Protein AF-X1IXS3-F1 (afdb_monomer_lite)

Foldseek 3Di:
DPDDDAFEAEAEDQCVDPDPVNLVVQLVVCVVVVHQWYWYFHDDPPDPPDDRQWTWIQGPPPRDTDTDDD

InterPro domains:
  IPR004821 Cytidyltransferase-like domain [PF01467] (10-40)
  IPR014729 Rossmann-like alpha/beta/alpha sandwich fold [G3DSA:3.40.50.620] (3-53)

pLDDT: mean 71.08, std 18.15, range [36.22, 95.69]

Sequence (70 aa):
MSGKTFKLGIMGGTFNPIHQGHLVAAEFIRDEFKLDEVLFFQLENSFPSIRFTDSFYFQGRDRKMFITSR

Radius of gyration: 13.36 Å; chains: 1; bounding box: 38×29×32 Å

Structure (mmCIF, N/CA/C/O backbone):
data_AF-X1IXS3-F1
#
_entry.id   AF-X1IXS3-F1
#
loop_
_atom_site.group_PDB
_atom_site.id
_atom_site.type_symbol
_atom_site.label_atom_id
_atom_site.label_alt_id
_atom_site.label_comp_id
_atom_site.label_asym_id
_atom_site.label_entity_id
_atom_site.label_seq_id
_atom_site.pdbx_PDB_ins_code
_atom_site.Cartn_x
_atom_site.Cartn_y
_atom_site.Cartn_z
_atom_site.occupancy
_atom_site.B_iso_or_equiv
_atom_site.auth_seq_id
_atom_site.auth_comp_id
_atom_site.auth_asym_id
_atom_site.auth_atom_id
_atom_site.pdbx_PDB_model_num
ATOM 1 N N . MET A 1 1 ? -22.204 6.290 17.974 1.00 53.38 1 MET A N 1
ATOM 2 C CA . MET A 1 1 ? -21.786 5.532 16.774 1.00 53.38 1 MET A CA 1
ATOM 3 C C . MET A 1 1 ? -20.306 5.234 16.935 1.00 53.38 1 MET A C 1
ATOM 5 O O . MET A 1 1 ? -19.537 6.180 17.017 1.00 53.38 1 MET A O 1
ATOM 9 N N . SER A 1 2 ? -19.914 3.969 17.100 1.00 65.12 2 SER A N 1
ATOM 10 C CA . SER A 1 2 ? -18.489 3.609 17.120 1.00 65.12 2 SER A CA 1
ATOM 11 C C . SER A 1 2 ? -17.919 3.884 15.726 1.00 65.12 2 SER A C 1
ATOM 13 O O . SER A 1 2 ? -18.442 3.351 14.747 1.00 65.12 2 SER A O 1
ATOM 15 N N . GLY A 1 3 ? -16.945 4.789 15.611 1.00 75.81 3 GLY A N 1
ATOM 16 C CA . GLY A 1 3 ? -16.322 5.112 14.328 1.00 75.81 3 GLY A CA 1
ATOM 17 C C . GLY A 1 3 ? -15.577 3.890 13.796 1.00 75.81 3 GLY A C 1
ATOM 18 O O . GLY A 1 3 ? -14.756 3.314 14.507 1.00 75.81 3 GLY A O 1
ATOM 19 N N . LYS A 1 4 ? -15.867 3.468 12.562 1.00 80.19 4 LYS A N 1
ATOM 20 C CA . LYS A 1 4 ? -15.136 2.367 11.926 1.00 80.19 4 LYS A CA 1
ATOM 21 C C . LYS A 1 4 ? -13.677 2.796 11.732 1.00 80.19 4 LYS A C 1
ATOM 23 O O . LYS A 1 4 ? -13.423 3.819 11.103 1.00 80.19 4 LYS A O 1
ATOM 28 N N . THR A 1 5 ? -12.727 2.017 12.247 1.00 89.75 5 THR A N 1
ATOM 29 C CA . THR A 1 5 ? -11.301 2.217 11.963 1.00 89.75 5 THR A CA 1
ATOM 30 C C . THR A 1 5 ? -11.043 1.967 10.482 1.00 89.75 5 THR A C 1
ATOM 32 O O . THR A 1 5 ? -11.327 0.876 9.987 1.00 89.75 5 THR A O 1
ATOM 35 N N . PHE A 1 6 ? -10.516 2.975 9.792 1.00 89.12 6 PHE A N 1
ATOM 36 C CA . PHE A 1 6 ? -10.121 2.875 8.392 1.00 89.12 6 PHE A CA 1
ATOM 37 C C . PHE A 1 6 ? -8.752 2.199 8.278 1.00 89.12 6 PHE A C 1
ATOM 39 O O . PHE A 1 6 ? -7.794 2.621 8.930 1.00 89.12 6 PHE A O 1
ATOM 46 N N . LYS A 1 7 ? -8.660 1.146 7.466 1.00 91.56 7 LYS A N 1
ATOM 47 C CA . LYS A 1 7 ? -7.433 0.372 7.254 1.00 91.56 7 LYS A CA 1
ATOM 48 C C . LYS A 1 7 ? -6.842 0.685 5.881 1.00 91.56 7 LYS A C 1
ATOM 50 O O . LYS A 1 7 ? -7.370 0.236 4.866 1.00 91.56 7 LYS A O 1
ATOM 55 N N . LEU A 1 8 ? -5.734 1.422 5.864 1.00 89.88 8 LEU A N 1
ATOM 56 C CA . LEU A 1 8 ? -4.993 1.775 4.652 1.00 89.88 8 LEU A CA 1
ATOM 57 C C . LEU A 1 8 ? -3.759 0.879 4.493 1.00 89.88 8 LEU A C 1
ATOM 59 O O . LEU A 1 8 ? -2.940 0.798 5.407 1.00 89.88 8 LEU A O 1
ATOM 63 N N . GLY A 1 9 ? -3.604 0.242 3.333 1.00 90.19 9 GLY A N 1
ATOM 64 C CA . GLY A 1 9 ? -2.344 -0.388 2.928 1.00 90.19 9 GLY A CA 1
ATOM 65 C C . GLY A 1 9 ? -1.482 0.564 2.112 1.00 90.19 9 GLY A C 1
ATOM 66 O O . GLY A 1 9 ? -2.005 1.347 1.325 1.00 90.19 9 GLY A O 1
ATOM 67 N N . ILE A 1 10 ? -0.162 0.471 2.262 1.00 89.50 10 ILE A N 1
ATOM 68 C CA . ILE A 1 10 ? 0.798 1.216 1.442 1.00 89.50 10 ILE A CA 1
ATOM 69 C C . ILE A 1 10 ? 1.631 0.202 0.664 1.00 89.50 10 ILE A C 1
ATOM 71 O O . ILE A 1 10 ? 2.317 -0.628 1.258 1.00 89.50 10 ILE A O 1
ATOM 75 N N . MET A 1 11 ? 1.572 0.270 -0.662 1.00 87.06 11 MET A N 1
ATOM 76 C CA . MET A 1 11 ? 2.421 -0.509 -1.556 1.00 87.06 11 MET A CA 1
ATOM 77 C C . MET A 1 11 ? 3.502 0.398 -2.129 1.00 87.06 11 MET A C 1
ATOM 79 O O . MET A 1 11 ? 3.210 1.287 -2.922 1.00 87.06 11 MET A O 1
ATOM 83 N N . GLY A 1 12 ? 4.748 0.173 -1.713 1.00 84.31 12 GLY A N 1
ATOM 84 C CA . GLY A 1 12 ? 5.925 0.860 -2.242 1.00 84.31 12 GLY A CA 1
ATOM 85 C C . GLY A 1 12 ? 6.576 0.084 -3.388 1.00 84.31 12 GLY A C 1
ATOM 86 O O . GLY A 1 12 ? 6.602 -1.146 -3.365 1.00 84.31 12 GLY A O 1
ATOM 87 N N . GLY A 1 13 ? 7.119 0.793 -4.376 1.00 82.62 13 GLY A N 1
ATOM 88 C CA . GLY A 1 13 ? 7.791 0.186 -5.524 1.00 82.62 13 GLY A CA 1
ATOM 89 C C . GLY A 1 13 ? 8.174 1.217 -6.582 1.00 82.62 13 GLY A C 1
ATOM 90 O O . GLY A 1 13 ? 7.790 2.378 -6.499 1.00 82.62 13 GLY A O 1
ATOM 91 N N . THR A 1 14 ? 8.936 0.801 -7.592 1.00 79.56 14 THR A N 1
ATOM 92 C CA . THR A 1 14 ? 9.270 1.673 -8.731 1.00 79.56 14 THR A CA 1
ATOM 93 C C . THR A 1 14 ? 8.089 1.873 -9.679 1.00 79.56 14 THR A C 1
ATOM 95 O O . THR A 1 14 ? 8.088 2.853 -10.406 1.00 79.56 14 THR A O 1
ATOM 98 N N . PHE A 1 15 ? 7.119 0.944 -9.680 1.00 75.50 15 PHE A N 1
ATOM 99 C CA . PHE A 1 15 ? 5.869 0.940 -10.459 1.00 75.50 15 PHE A CA 1
ATOM 100 C C . PHE A 1 15 ? 5.958 1.615 -11.839 1.00 75.50 15 PHE A C 1
ATOM 102 O O . PHE A 1 15 ? 5.106 2.421 -12.198 1.00 75.50 15 PHE A O 1
ATOM 109 N N . ASN A 1 16 ? 6.979 1.253 -12.617 1.00 66.38 16 ASN A N 1
ATOM 110 C CA . ASN A 1 16 ? 7.381 1.968 -13.823 1.00 66.38 16 ASN A CA 1
ATOM 111 C C . ASN A 1 16 ? 6.908 1.229 -15.101 1.00 66.38 16 ASN A C 1
ATOM 113 O O . ASN A 1 16 ? 7.671 0.403 -15.609 1.00 66.38 16 ASN A O 1
ATOM 117 N N . PRO A 1 17 ? 5.695 1.464 -15.660 1.00 79.88 17 PRO A N 1
ATOM 118 C CA . PRO A 1 17 ? 4.498 2.137 -15.129 1.00 79.88 17 PRO A CA 1
ATOM 119 C C . PRO A 1 17 ? 3.548 1.175 -14.370 1.00 79.88 17 PRO A C 1
ATOM 121 O O . PRO A 1 17 ? 3.707 -0.051 -14.386 1.00 79.88 17 PRO A O 1
ATOM 124 N N . ILE A 1 18 ? 2.496 1.705 -13.732 1.00 77.31 18 ILE A N 1
ATOM 125 C CA . ILE A 1 18 ? 1.430 0.871 -13.155 1.00 77.31 18 ILE A CA 1
ATOM 126 C C . ILE A 1 18 ? 0.712 0.107 -14.282 1.00 77.31 18 ILE A C 1
ATOM 128 O O . ILE A 1 18 ? 0.217 0.700 -15.236 1.00 77.31 18 ILE A O 1
ATOM 132 N N . HIS A 1 19 ? 0.632 -1.221 -14.160 1.00 81.81 19 HIS A N 1
ATOM 133 C CA . HIS A 1 19 ? -0.059 -2.109 -15.097 1.00 81.81 19 HIS A CA 1
ATOM 134 C C . HIS A 1 19 ? -0.893 -3.145 -14.323 1.00 81.81 19 HIS A C 1
ATOM 136 O O . HIS A 1 19 ? -0.885 -3.172 -13.091 1.00 81.81 19 HIS A O 1
ATOM 142 N N . GLN A 1 20 ? -1.605 -4.028 -15.031 1.00 80.88 20 GLN A N 1
ATOM 143 C CA . GLN A 1 20 ? -2.547 -4.981 -14.423 1.00 80.88 20 GLN A CA 1
ATOM 144 C C . GLN A 1 20 ? -1.938 -5.853 -13.316 1.00 80.88 20 GLN A C 1
ATOM 146 O O . GLN A 1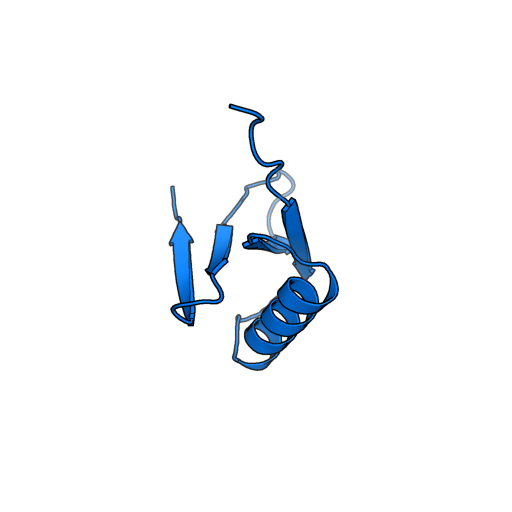 20 ? -2.627 -6.158 -12.349 1.00 80.88 20 GLN A O 1
ATOM 151 N N . GLY A 1 21 ? -0.655 -6.212 -13.411 1.00 85.56 21 GLY A N 1
ATOM 152 C CA . GLY A 1 21 ? 0.019 -7.011 -12.385 1.00 85.56 21 GLY A CA 1
ATOM 153 C C . GLY A 1 21 ? 0.058 -6.299 -11.031 1.00 85.56 21 GLY A C 1
ATOM 154 O O . GLY A 1 21 ? -0.270 -6.897 -10.011 1.00 85.56 21 GLY A O 1
ATOM 155 N N . HIS A 1 22 ? 0.357 -4.998 -11.029 1.00 86.69 22 HIS A N 1
ATOM 156 C CA . HIS A 1 22 ? 0.340 -4.178 -9.816 1.00 86.69 22 HIS A CA 1
ATOM 157 C C . HIS A 1 22 ? -1.074 -4.040 -9.235 1.00 86.69 22 HIS A C 1
ATOM 159 O O . HIS A 1 22 ? -1.248 -4.107 -8.020 1.00 86.69 22 HIS A O 1
ATOM 165 N N . LEU A 1 23 ? -2.092 -3.905 -10.093 1.00 84.69 23 LEU A N 1
ATOM 166 C CA . LEU A 1 23 ? -3.491 -3.810 -9.661 1.00 84.69 23 LEU A CA 1
ATOM 167 C C . LEU A 1 23 ? -3.987 -5.116 -9.029 1.00 84.69 23 LEU A C 1
ATOM 169 O O . LEU A 1 23 ? -4.631 -5.082 -7.985 1.00 84.69 23 LEU A O 1
ATOM 173 N N . VAL A 1 24 ? -3.644 -6.263 -9.622 1.00 88.44 24 VAL A N 1
ATOM 174 C CA . VAL A 1 24 ? -3.969 -7.589 -9.072 1.00 88.44 24 VAL A CA 1
ATOM 175 C C . VAL A 1 24 ? -3.262 -7.811 -7.735 1.00 88.44 24 VAL A C 1
ATOM 177 O O . VAL A 1 24 ? -3.880 -8.298 -6.793 1.00 88.44 24 VAL A O 1
ATOM 180 N N . ALA A 1 25 ? -1.996 -7.406 -7.611 1.00 88.88 25 ALA A N 1
ATOM 181 C CA . ALA A 1 25 ? -1.271 -7.494 -6.346 1.00 88.88 25 ALA A CA 1
ATOM 182 C C . ALA A 1 25 ? -1.915 -6.624 -5.248 1.00 88.88 25 ALA A C 1
ATOM 184 O O . ALA A 1 25 ? -2.088 -7.084 -4.119 1.00 88.88 25 ALA A O 1
ATOM 185 N N . ALA A 1 26 ? -2.332 -5.398 -5.578 1.00 87.38 26 ALA A N 1
ATOM 186 C CA . ALA A 1 26 ? -3.045 -4.526 -4.645 1.00 87.38 26 ALA A CA 1
ATOM 187 C C . ALA A 1 26 ? -4.430 -5.062 -4.266 1.00 87.38 26 ALA A C 1
ATOM 189 O O . ALA A 1 26 ? -4.836 -4.947 -3.111 1.00 87.38 26 ALA A O 1
ATOM 190 N N . GLU A 1 27 ? -5.148 -5.675 -5.208 1.00 86.81 27 GLU A N 1
ATOM 191 C CA . GLU A 1 27 ? -6.412 -6.361 -4.940 1.00 86.81 27 GLU A CA 1
ATOM 192 C C . GLU A 1 27 ? -6.236 -7.515 -3.957 1.00 86.81 27 GLU A C 1
ATOM 194 O O . GLU A 1 27 ? -6.971 -7.595 -2.971 1.00 86.81 27 GLU A O 1
ATOM 199 N N . PHE A 1 28 ? -5.239 -8.360 -4.210 1.00 91.88 28 PHE A N 1
ATOM 200 C CA . PHE A 1 28 ? -4.920 -9.502 -3.370 1.00 91.88 28 PHE A CA 1
ATOM 201 C C . PHE A 1 28 ? -4.587 -9.063 -1.940 1.00 91.88 28 PHE A C 1
ATOM 203 O O . PHE A 1 28 ? -5.204 -9.536 -0.993 1.00 91.88 28 PHE A O 1
ATOM 210 N N . ILE A 1 29 ? -3.684 -8.089 -1.775 1.00 91.94 29 ILE A N 1
ATOM 211 C C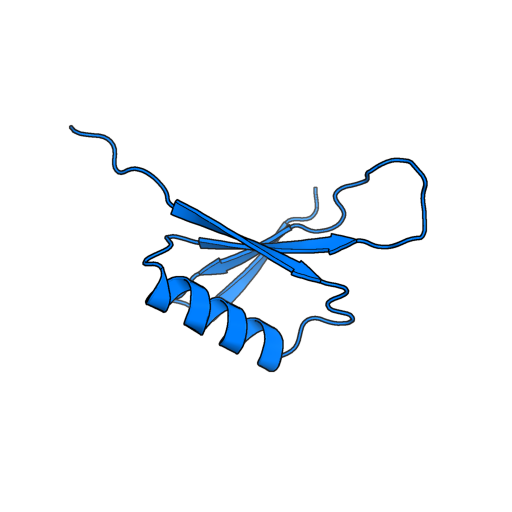A . ILE A 1 29 ? -3.298 -7.564 -0.455 1.00 91.94 29 ILE A CA 1
ATOM 212 C C . ILE A 1 29 ? -4.493 -6.904 0.245 1.00 91.94 29 ILE A C 1
ATOM 214 O O . ILE A 1 29 ? -4.698 -7.100 1.443 1.00 91.94 29 ILE A O 1
ATOM 218 N N . ARG A 1 30 ? -5.322 -6.141 -0.478 1.00 91.12 30 ARG A N 1
ATOM 219 C CA . ARG A 1 30 ? -6.519 -5.536 0.115 1.00 91.12 30 ARG A CA 1
ATOM 220 C C . ARG A 1 30 ? -7.456 -6.596 0.691 1.00 91.12 30 ARG A C 1
ATOM 222 O O . ARG A 1 30 ? -7.943 -6.412 1.807 1.00 91.12 30 ARG A O 1
ATOM 229 N N . ASP A 1 31 ? -7.732 -7.664 -0.058 1.00 90.56 31 ASP A N 1
ATOM 230 C CA . ASP A 1 31 ? -8.647 -8.709 0.403 1.00 90.56 31 ASP A CA 1
ATOM 231 C C . ASP A 1 31 ? -8.039 -9.566 1.518 1.00 90.56 31 ASP A C 1
ATOM 233 O O . ASP A 1 31 ? -8.708 -9.814 2.524 1.00 90.56 31 ASP A O 1
ATOM 237 N N . GLU A 1 32 ? -6.764 -9.934 1.401 1.00 95.69 32 GLU A N 1
ATOM 238 C CA . GLU A 1 32 ? -6.054 -10.736 2.401 1.00 95.69 32 GLU A CA 1
ATOM 239 C C . GLU A 1 32 ? -6.014 -10.027 3.764 1.00 95.69 32 GLU A C 1
ATOM 241 O O . GLU A 1 32 ? -6.335 -10.610 4.799 1.00 95.69 32 GLU A O 1
ATOM 246 N N . PHE A 1 33 ? -5.726 -8.721 3.773 1.00 93.62 33 PHE A N 1
ATOM 247 C CA . PHE A 1 33 ? -5.590 -7.938 5.007 1.00 93.62 33 PHE A CA 1
ATOM 248 C C . PHE A 1 33 ? -6.857 -7.164 5.410 1.00 93.62 33 PHE A C 1
ATOM 250 O O . PHE A 1 33 ? -6.846 -6.415 6.394 1.00 93.62 33 PHE A O 1
ATOM 257 N N . LYS A 1 34 ? -7.970 -7.348 4.683 1.00 91.56 34 LYS A N 1
ATOM 258 C CA . LYS A 1 34 ? -9.251 -6.644 4.897 1.00 91.56 34 LYS A CA 1
ATOM 259 C C . LYS A 1 34 ? -9.072 -5.125 4.997 1.00 91.56 34 LYS A C 1
ATOM 261 O O . LYS A 1 34 ? -9.605 -4.487 5.909 1.00 91.56 34 LYS A O 1
ATOM 266 N N . LEU A 1 35 ? -8.291 -4.573 4.071 1.00 88.88 35 LEU A N 1
ATOM 267 C CA . LEU A 1 35 ? -8.039 -3.140 3.957 1.00 88.88 35 LEU A CA 1
ATOM 268 C C . LEU A 1 35 ? -9.224 -2.449 3.280 1.00 88.88 35 LEU A C 1
ATOM 270 O O . LEU A 1 35 ? -9.880 -3.023 2.408 1.00 88.88 35 LEU A O 1
ATOM 274 N N . ASP A 1 36 ? -9.490 -1.207 3.666 1.00 88.88 36 ASP A N 1
ATOM 275 C CA . ASP A 1 36 ? -10.479 -0.379 2.983 1.00 88.88 36 ASP A CA 1
ATOM 276 C C . ASP A 1 36 ? -9.901 0.140 1.653 1.00 88.88 36 ASP A C 1
ATOM 278 O O . ASP A 1 36 ? -10.597 0.122 0.635 1.00 88.88 36 ASP A O 1
ATOM 282 N N . GLU A 1 37 ? -8.614 0.515 1.637 1.00 86.31 37 GLU A N 1
ATOM 283 C CA . GLU A 1 37 ? -7.904 1.039 0.462 1.00 86.31 37 GLU A CA 1
ATOM 284 C C . GLU A 1 37 ? -6.418 0.644 0.441 1.00 86.31 37 GLU A C 1
ATOM 286 O O . GLU A 1 37 ? -5.822 0.316 1.471 1.00 86.31 37 GLU A O 1
ATOM 291 N N . VAL A 1 38 ? -5.816 0.702 -0.752 1.00 85.38 38 VAL A N 1
ATOM 292 C CA . VAL A 1 38 ? -4.371 0.552 -0.968 1.00 85.38 38 VAL A CA 1
ATOM 293 C C . VAL A 1 38 ? -3.852 1.772 -1.721 1.00 85.38 38 VAL A C 1
ATOM 295 O O . VAL A 1 38 ? -4.376 2.112 -2.785 1.00 85.38 38 VAL A O 1
ATOM 298 N N . LEU A 1 39 ? -2.827 2.404 -1.154 1.00 85.31 39 LEU A N 1
ATOM 299 C CA . LEU A 1 39 ? -2.094 3.529 -1.717 1.00 85.31 39 LEU A CA 1
ATOM 300 C C . LEU A 1 39 ? -0.809 3.024 -2.373 1.00 85.31 39 LEU A C 1
ATOM 302 O O . LEU A 1 39 ? 0.004 2.370 -1.717 1.00 85.31 39 LEU A O 1
ATOM 306 N N . PHE A 1 40 ? -0.596 3.365 -3.641 1.00 81.06 40 PHE A N 1
ATOM 307 C CA . PHE A 1 40 ? 0.699 3.151 -4.283 1.00 81.06 40 PHE A CA 1
ATOM 308 C C . PHE A 1 40 ? 1.627 4.323 -3.993 1.00 81.06 40 PHE A C 1
ATOM 310 O O . PHE A 1 40 ? 1.237 5.481 -4.127 1.00 81.06 40 PHE A O 1
ATOM 317 N N . PHE A 1 41 ? 2.865 4.005 -3.637 1.00 80.50 41 PHE A N 1
ATOM 318 C CA . PHE A 1 41 ? 3.922 4.972 -3.405 1.00 80.50 41 PHE A CA 1
ATOM 319 C C . PHE A 1 41 ? 5.105 4.677 -4.327 1.00 80.50 41 PHE A C 1
ATOM 321 O O . PHE A 1 41 ? 5.710 3.604 -4.254 1.00 80.50 41 PHE A O 1
ATOM 328 N N . GLN A 1 42 ? 5.418 5.635 -5.197 1.00 74.12 42 GLN A N 1
ATOM 329 C CA . GLN A 1 42 ? 6.546 5.575 -6.121 1.00 74.12 42 GLN A CA 1
ATOM 330 C C . GLN A 1 42 ? 7.676 6.464 -5.615 1.00 74.12 42 GLN A C 1
ATOM 332 O O . GLN A 1 42 ? 7.475 7.649 -5.362 1.00 74.12 42 GLN A O 1
ATOM 337 N N . LEU A 1 43 ? 8.871 5.891 -5.476 1.00 66.00 43 LEU A N 1
ATOM 338 C CA . LEU A 1 43 ? 10.088 6.660 -5.228 1.00 66.00 43 LEU A CA 1
ATOM 339 C C . LEU A 1 43 ? 10.764 6.930 -6.569 1.00 66.00 43 LEU A C 1
ATOM 341 O O . LEU A 1 43 ? 11.480 6.076 -7.093 1.00 66.00 43 LEU A O 1
ATOM 345 N N . GLU A 1 44 ? 10.527 8.111 -7.135 1.00 62.78 44 GLU A N 1
ATOM 346 C CA . GLU A 1 44 ? 11.351 8.607 -8.232 1.00 62.78 44 GLU A CA 1
ATOM 347 C C . GLU A 1 44 ? 12.655 9.180 -7.658 1.00 62.78 44 GLU A C 1
ATOM 349 O O . GLU A 1 44 ? 12.649 10.082 -6.821 1.00 62.78 44 GLU A O 1
ATOM 354 N N . ASN A 1 45 ? 13.796 8.661 -8.113 1.00 51.12 45 ASN A N 1
ATOM 355 C CA . ASN A 1 45 ? 15.124 9.037 -7.612 1.00 51.12 45 ASN A CA 1
ATOM 356 C C . ASN A 1 45 ? 15.659 10.380 -8.162 1.00 51.12 45 ASN A C 1
ATOM 358 O O . ASN A 1 45 ? 16.865 10.616 -8.114 1.00 51.12 45 ASN A O 1
ATOM 362 N N . SER A 1 46 ? 14.808 11.273 -8.676 1.00 49.06 46 SER A N 1
ATOM 363 C CA . SER A 1 46 ? 15.271 12.485 -9.371 1.00 49.06 46 SER A CA 1
ATOM 364 C C . SER A 1 46 ? 15.449 13.736 -8.493 1.00 49.06 46 SER A C 1
ATOM 366 O O . SER A 1 46 ? 15.999 14.712 -8.992 1.00 49.06 46 SER A O 1
ATOM 368 N N . PHE A 1 47 ? 15.066 13.767 -7.203 1.00 42.41 47 PHE A N 1
ATOM 369 C CA . PHE A 1 47 ? 15.283 14.963 -6.359 1.00 42.41 47 PHE A CA 1
ATOM 370 C C . PHE A 1 47 ? 15.509 14.659 -4.859 1.00 42.41 47 PHE A C 1
ATOM 372 O O . PHE A 1 47 ? 14.710 13.943 -4.260 1.00 42.41 47 PHE A O 1
ATOM 379 N N . PRO A 1 48 ? 16.506 15.287 -4.187 1.00 38.69 48 PRO A N 1
ATOM 380 C CA . PRO A 1 48 ? 16.743 15.178 -2.737 1.00 38.69 48 PRO A CA 1
ATOM 381 C C . PRO A 1 48 ? 15.754 15.997 -1.876 1.00 38.69 48 PRO A C 1
ATOM 383 O O . PRO A 1 48 ? 16.043 16.354 -0.738 1.00 38.69 48 PRO A O 1
ATOM 386 N N . SER A 1 49 ? 14.561 16.285 -2.392 1.00 36.22 49 SER A N 1
ATOM 387 C CA . SER A 1 49 ? 13.444 16.842 -1.630 1.00 36.22 49 SER A CA 1
ATOM 388 C C . SER A 1 49 ? 12.244 15.946 -1.887 1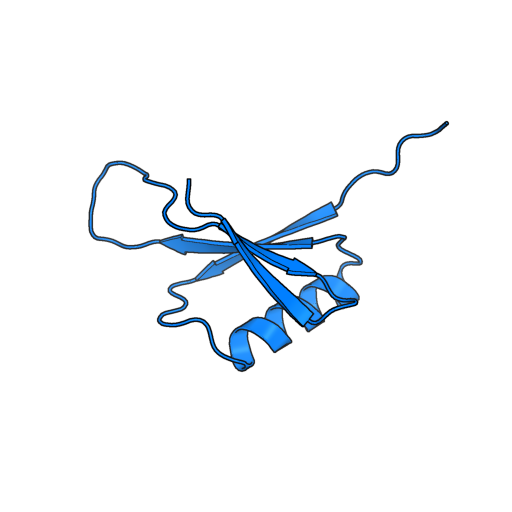.00 36.22 49 SER A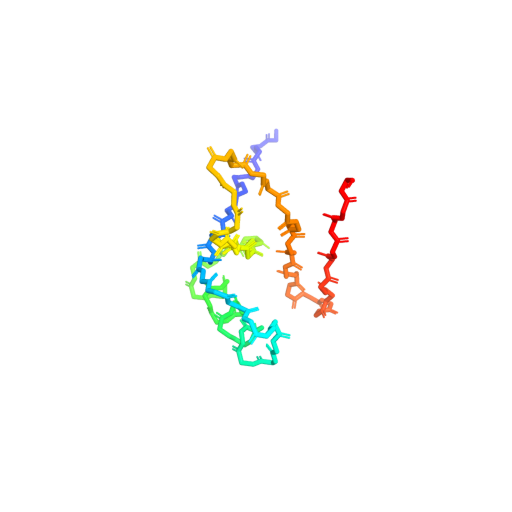 C 1
ATOM 390 O O . SER A 1 49 ? 11.773 15.907 -3.021 1.00 36.22 49 SER A O 1
ATOM 392 N N . ILE A 1 50 ? 11.782 15.219 -0.869 1.00 36.22 50 ILE A N 1
ATOM 393 C CA . ILE A 1 50 ? 10.610 14.335 -0.927 1.00 36.22 50 ILE A CA 1
ATOM 394 C C . ILE A 1 50 ? 9.435 15.124 -1.530 1.00 36.22 50 ILE A C 1
ATOM 396 O O . ILE A 1 50 ? 8.822 15.950 -0.855 1.00 36.22 50 ILE A O 1
ATOM 400 N N . ARG A 1 51 ? 9.146 14.917 -2.818 1.00 37.22 51 ARG A N 1
ATOM 401 C CA . ARG A 1 51 ? 7.924 15.391 -3.469 1.00 37.22 51 ARG A CA 1
ATOM 402 C C . ARG A 1 51 ? 7.046 14.166 -3.657 1.00 37.22 51 ARG A C 1
ATOM 404 O O . ARG A 1 51 ? 7.446 13.212 -4.309 1.00 37.22 51 ARG A O 1
ATOM 411 N N . PHE A 1 52 ? 5.880 14.187 -3.022 1.00 46.25 52 PHE A N 1
ATOM 412 C CA . PHE A 1 52 ? 4.852 13.164 -3.170 1.00 46.25 52 PHE A CA 1
ATOM 413 C C . PHE A 1 52 ? 4.191 13.351 -4.538 1.00 46.25 52 PHE A C 1
ATOM 415 O O . PHE A 1 52 ? 3.178 14.038 -4.647 1.00 46.25 52 PHE A O 1
ATOM 422 N N . THR A 1 53 ? 4.814 12.842 -5.595 1.00 41.78 53 THR A N 1
ATOM 423 C CA . THR A 1 53 ? 4.253 12.890 -6.943 1.00 41.78 53 THR 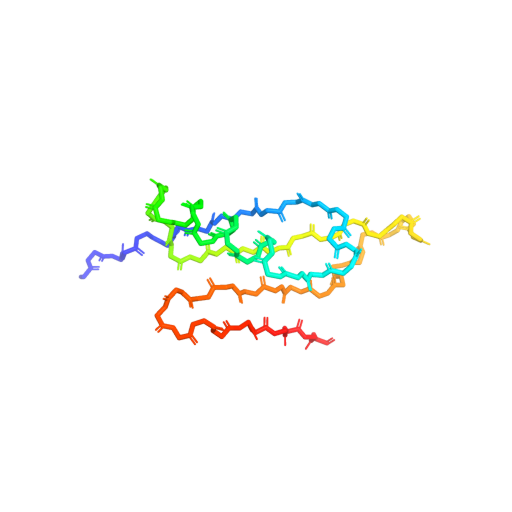A CA 1
ATOM 424 C C . THR A 1 53 ? 3.362 11.664 -7.136 1.00 41.78 53 THR A C 1
ATOM 426 O O . THR A 1 53 ? 3.815 10.527 -7.074 1.00 41.78 53 THR A O 1
ATOM 429 N N . ASP A 1 54 ? 2.065 11.941 -7.271 1.00 50.38 54 ASP A N 1
ATOM 430 C CA . ASP A 1 54 ? 0.970 11.026 -7.604 1.00 50.38 54 ASP A CA 1
ATOM 431 C C . ASP A 1 54 ? 0.612 9.958 -6.554 1.00 50.38 54 ASP A C 1
ATOM 433 O O . ASP A 1 54 ? 1.240 8.911 -6.402 1.00 50.38 54 ASP A O 1
ATOM 437 N N . SER A 1 55 ? -0.488 10.210 -5.837 1.00 54.47 55 SER A N 1
ATOM 438 C CA . SER A 1 55 ? -1.150 9.193 -5.015 1.00 54.47 55 SER A CA 1
ATOM 439 C C . SER A 1 55 ? -2.168 8.440 -5.866 1.00 54.47 55 SER A C 1
ATOM 441 O O . SER A 1 55 ? -3.088 9.043 -6.427 1.00 54.47 55 SER A O 1
ATOM 443 N N . PHE A 1 56 ? -2.013 7.119 -5.947 1.00 61.22 56 PHE A N 1
ATOM 444 C CA . PHE A 1 56 ? -2.951 6.244 -6.645 1.00 61.22 56 PHE A CA 1
ATOM 445 C C . PHE A 1 56 ? -3.745 5.422 -5.641 1.00 61.22 56 PHE A C 1
ATOM 447 O O . PHE A 1 56 ? -3.159 4.732 -4.805 1.00 61.22 56 PHE A O 1
ATOM 454 N N . TYR A 1 57 ? -5.068 5.461 -5.769 1.00 62.03 57 TYR A N 1
ATOM 455 C CA . TYR A 1 57 ? -5.982 4.699 -4.924 1.00 62.03 57 TYR A CA 1
ATOM 456 C C . TYR A 1 57 ? -6.631 3.582 -5.724 1.00 62.03 57 TYR A C 1
ATOM 458 O O . TYR A 1 57 ? -7.112 3.810 -6.836 1.00 62.03 57 TYR A O 1
ATOM 466 N N . PHE A 1 58 ? -6.689 2.388 -5.137 1.00 63.69 58 PHE A N 1
ATOM 467 C CA . PHE A 1 58 ? -7.412 1.261 -5.712 1.00 63.69 58 PHE A CA 1
ATOM 468 C C . PHE A 1 58 ? -8.598 0.846 -4.836 1.00 63.69 58 PHE A C 1
ATOM 470 O O . PHE A 1 58 ? -8.425 0.272 -3.757 1.00 63.69 58 PHE A O 1
ATOM 477 N N . GLN A 1 59 ? -9.816 1.090 -5.333 1.00 62.34 59 GLN A N 1
ATOM 478 C CA . GLN A 1 59 ? -11.058 0.738 -4.645 1.00 62.34 59 GLN A CA 1
ATOM 479 C C . GLN A 1 59 ? -11.724 -0.493 -5.280 1.00 62.34 59 GLN A C 1
ATOM 481 O O . GLN A 1 59 ? -12.107 -0.508 -6.450 1.00 62.34 59 GLN A O 1
ATOM 486 N N . GLY A 1 60 ? -11.902 -1.541 -4.475 1.00 53.59 60 GLY A N 1
ATOM 487 C CA . GLY A 1 60 ? -12.231 -2.894 -4.938 1.00 53.59 60 GLY A CA 1
ATOM 488 C C . GLY A 1 60 ? -13.598 -3.163 -5.515 1.00 53.59 60 GLY A C 1
ATOM 489 O O . GLY A 1 60 ? -13.801 -4.235 -6.069 1.00 53.59 60 GLY A O 1
ATOM 490 N N . ARG A 1 61 ? -14.543 -2.236 -5.377 1.00 56.72 61 ARG A N 1
ATOM 491 C CA . ARG A 1 61 ? -15.908 -2.465 -5.871 1.00 56.72 61 ARG A CA 1
ATOM 492 C C . ARG A 1 61 ? -16.110 -1.990 -7.306 1.00 56.72 61 ARG A C 1
ATOM 494 O O . A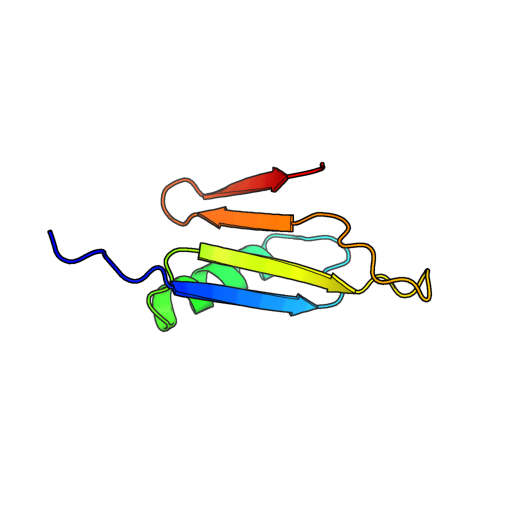RG A 1 61 ? -16.927 -2.570 -8.004 1.00 56.72 61 ARG A O 1
ATOM 501 N N . ASP A 1 62 ? -15.294 -1.037 -7.758 1.00 56.91 62 ASP A N 1
ATOM 502 C CA . ASP A 1 62 ? -15.448 -0.395 -9.068 1.00 56.91 62 ASP A CA 1
ATOM 503 C C . ASP A 1 62 ? -14.209 -0.517 -9.971 1.00 56.91 62 ASP A C 1
ATOM 505 O O . ASP A 1 62 ? -14.223 0.017 -11.077 1.00 56.91 62 ASP A O 1
ATOM 509 N N . ARG A 1 63 ? -13.122 -1.178 -9.530 1.00 54.91 63 ARG A N 1
ATOM 510 C CA . ARG A 1 63 ? -11.816 -1.209 -10.235 1.00 54.91 63 ARG A CA 1
ATOM 511 C C . ARG A 1 63 ? -11.385 0.175 -10.753 1.00 54.91 63 ARG A C 1
ATOM 513 O O . ARG A 1 63 ? -10.722 0.286 -11.782 1.00 54.91 63 ARG A O 1
ATOM 520 N N . LYS A 1 64 ? -11.783 1.242 -10.059 1.00 55.12 64 LYS A N 1
ATOM 521 C CA . LYS A 1 64 ? -11.446 2.615 -10.426 1.00 55.12 64 LYS A CA 1
ATOM 522 C C . LYS A 1 64 ? -10.150 2.980 -9.731 1.00 55.12 64 LYS A C 1
ATOM 524 O O . LYS A 1 64 ? -10.062 2.965 -8.505 1.00 55.12 64 LYS A O 1
ATOM 529 N N . MET A 1 65 ? -9.150 3.260 -10.553 1.00 56.50 65 MET A N 1
ATOM 530 C CA . MET A 1 65 ? -7.908 3.879 -10.134 1.00 56.50 65 MET A CA 1
ATOM 531 C C . MET A 1 65 ? -8.131 5.387 -10.147 1.00 56.50 65 MET A C 1
ATOM 533 O O . MET A 1 65 ? -8.380 5.964 -11.205 1.00 56.50 65 MET A O 1
ATOM 537 N N . PHE A 1 66 ? -8.090 6.014 -8.976 1.00 57.56 66 PHE A N 1
ATOM 538 C CA . PHE A 1 66 ? -8.134 7.469 -8.880 1.00 57.56 66 PHE A CA 1
ATOM 539 C C . PHE A 1 66 ? -6.699 7.984 -8.828 1.00 57.56 66 PHE A C 1
ATOM 541 O O . PHE A 1 66 ? -5.942 7.612 -7.930 1.00 57.56 66 PHE A O 1
ATOM 548 N N . ILE A 1 67 ? -6.334 8.808 -9.811 1.00 54.44 67 ILE A N 1
ATOM 549 C CA . ILE A 1 67 ? -5.092 9.580 -9.806 1.00 54.44 67 ILE A CA 1
ATOM 550 C C . ILE A 1 67 ? -5.444 10.927 -9.188 1.00 54.44 67 ILE A C 1
ATOM 552 O O . ILE A 1 67 ? -6.200 11.692 -9.786 1.00 54.44 67 ILE A O 1
ATOM 556 N N . THR A 1 68 ? -4.943 11.211 -7.988 1.00 46.59 68 THR A N 1
ATOM 557 C CA . THR A 1 68 ? -5.022 12.570 -7.446 1.00 46.59 68 THR A CA 1
ATOM 558 C C . THR A 1 68 ? -3.690 13.262 -7.689 1.00 46.59 68 THR A C 1
ATOM 560 O O . THR A 1 68 ? -2.721 13.053 -6.964 1.00 46.59 68 THR A O 1
ATOM 563 N N . SER A 1 69 ? -3.651 14.108 -8.715 1.00 38.38 69 SER A N 1
ATOM 564 C CA . SER A 1 69 ? -2.697 15.213 -8.759 1.00 38.38 69 SER A CA 1
ATOM 565 C C . SER A 1 69 ? -3.297 16.332 -7.905 1.00 38.38 69 SER A C 1
ATOM 567 O O . SER A 1 69 ? -4.460 16.702 -8.082 1.00 38.38 69 SER A O 1
ATOM 569 N N . ARG A 1 70 ? -2.537 16.823 -6.924 1.00 47.88 70 ARG A N 1
ATOM 570 C CA . ARG A 1 70 ? -2.671 18.235 -6.553 1.00 47.88 70 ARG A CA 1
ATOM 571 C C . ARG A 1 70 ? -1.888 19.077 -7.547 1.00 47.88 70 ARG A C 1
ATOM 573 O O . ARG A 1 70 ? -0.953 18.515 -8.162 1.00 47.88 70 ARG A O 1
#

Secondary structure (DSSP, 8-state):
-PPPPP-EEEEEE--SS--HHHHHHHHHHHHHTT-SEEEEEE--TT-SS-----EEEEETTTTEEEEE--

Organism: NCBI:txid412755